Protein AF-A0A1G0E546-F1 (afdb_monomer_lite)

Foldseek 3Di:
DLLVLLVLLLVLLQLLLPLVPSLQQFDPVLSVQQVCCVPVNDDRDDTHGDDSVSSLVSLQDQVSDDDVQRGHDDADPCLNVLSVVSSVVNVVVVPPDPDPDDDPCACVLVSSLSSLVSSVCSLPVGPSHDDPDVVVSVVVVVVSVVSNVVSVVVNVVNVVVVD

Structure (mmCIF, N/CA/C/O backbone):
data_AF-A0A1G0E546-F1
#
_entry.id   AF-A0A1G0E546-F1
#
loop_
_atom_site.group_PDB
_atom_site.id
_atom_site.type_symbol
_atom_site.label_atom_id
_atom_site.label_alt_id
_atom_site.label_comp_id
_atom_site.label_asym_id
_atom_site.label_entity_id
_atom_site.label_seq_id
_atom_site.pdbx_PDB_ins_code
_atom_site.Cartn_x
_atom_site.Cartn_y
_atom_site.Cartn_z
_atom_site.occupancy
_atom_site.B_iso_or_equiv
_atom_site.auth_seq_id
_atom_site.auth_comp_id
_atom_site.auth_asym_id
_atom_site.auth_atom_id
_atom_site.pdbx_PDB_model_num
ATOM 1 N N . MET A 1 1 ? 3.246 -4.772 15.677 1.00 78.88 1 MET A N 1
ATOM 2 C CA . MET A 1 1 ? 2.036 -4.556 14.850 1.00 78.88 1 MET A CA 1
ATOM 3 C C . MET A 1 1 ? 2.239 -3.435 13.838 1.00 78.88 1 MET A C 1
ATOM 5 O O . MET A 1 1 ? 2.130 -3.725 12.659 1.00 78.88 1 MET A O 1
ATOM 9 N N . LEU A 1 2 ? 2.571 -2.206 14.259 1.00 88.06 2 LEU A N 1
ATOM 10 C CA . LEU A 1 2 ? 2.701 -1.043 13.361 1.00 88.06 2 LEU A CA 1
ATOM 11 C C . LEU A 1 2 ? 3.731 -1.244 12.241 1.00 88.06 2 LEU A C 1
ATOM 13 O O . LEU A 1 2 ? 3.392 -1.066 11.080 1.00 88.06 2 LEU A O 1
ATOM 17 N N . ILE A 1 3 ? 4.931 -1.741 12.562 1.00 90.94 3 ILE A N 1
ATOM 18 C CA . ILE A 1 3 ? 5.950 -2.079 11.549 1.00 90.94 3 ILE A CA 1
ATOM 19 C C . ILE A 1 3 ? 5.419 -3.123 10.553 1.00 90.94 3 ILE A C 1
ATOM 21 O O . ILE A 1 3 ? 5.592 -2.992 9.346 1.00 90.94 3 ILE A O 1
ATOM 25 N N . SER A 1 4 ? 4.739 -4.162 11.046 1.00 93.00 4 SER A N 1
ATOM 26 C CA . SER A 1 4 ? 4.165 -5.212 10.196 1.00 93.00 4 SER A CA 1
ATOM 27 C C . SER A 1 4 ? 3.058 -4.671 9.290 1.00 93.00 4 SER A C 1
ATOM 29 O O . SER A 1 4 ? 2.979 -5.068 8.133 1.00 93.00 4 SER A O 1
ATOM 31 N N . LEU A 1 5 ? 2.223 -3.763 9.801 1.00 94.88 5 LEU A N 1
ATOM 32 C CA . LEU A 1 5 ? 1.149 -3.124 9.046 1.00 94.88 5 LEU A CA 1
ATOM 33 C C . LEU A 1 5 ? 1.706 -2.166 7.986 1.00 94.88 5 LEU A C 1
ATOM 35 O O . LEU A 1 5 ? 1.266 -2.216 6.843 1.00 94.88 5 LEU A O 1
ATOM 39 N N . HIS A 1 6 ? 2.722 -1.378 8.340 1.00 96.31 6 HIS A N 1
ATOM 40 C CA . HIS A 1 6 ? 3.474 -0.540 7.410 1.00 96.31 6 HIS A CA 1
ATOM 41 C C . HIS A 1 6 ? 4.073 -1.375 6.275 1.00 96.31 6 HIS A C 1
ATOM 43 O O . HIS A 1 6 ? 3.842 -1.090 5.104 1.00 96.31 6 HIS A O 1
ATOM 49 N N . ASN A 1 7 ? 4.790 -2.453 6.605 1.00 96.44 7 ASN A N 1
ATOM 50 C CA . ASN A 1 7 ? 5.390 -3.334 5.603 1.00 96.44 7 ASN A CA 1
ATOM 51 C C . ASN A 1 7 ? 4.331 -4.012 4.724 1.00 96.44 7 ASN A C 1
ATOM 53 O O . ASN A 1 7 ? 4.537 -4.146 3.521 1.00 96.44 7 ASN A O 1
ATOM 57 N N . ALA A 1 8 ? 3.195 -4.416 5.302 1.00 97.25 8 ALA A N 1
ATOM 58 C CA . ALA A 1 8 ? 2.087 -4.978 4.540 1.00 97.25 8 ALA A CA 1
ATOM 59 C C . ALA A 1 8 ? 1.521 -3.951 3.550 1.00 97.25 8 ALA A C 1
ATOM 61 O O . ALA A 1 8 ? 1.427 -4.250 2.363 1.00 97.25 8 ALA A O 1
ATOM 62 N N . ALA A 1 9 ? 1.211 -2.736 4.007 1.00 98.19 9 ALA A N 1
ATOM 63 C CA . ALA A 1 9 ? 0.722 -1.662 3.147 1.00 98.19 9 ALA A CA 1
ATOM 64 C C . ALA A 1 9 ? 1.721 -1.330 2.033 1.00 98.19 9 ALA A C 1
ATOM 66 O O . ALA A 1 9 ? 1.339 -1.287 0.867 1.00 98.19 9 ALA A O 1
ATOM 67 N N . GLN A 1 10 ? 3.009 -1.198 2.368 1.00 98.19 10 GLN A N 1
ATOM 68 C CA . GLN A 1 10 ? 4.074 -0.984 1.390 1.00 98.19 10 GLN A CA 1
ATOM 69 C C . GLN A 1 10 ? 4.111 -2.100 0.345 1.00 98.19 10 GLN A C 1
ATOM 71 O O . GLN A 1 10 ? 4.158 -1.815 -0.846 1.00 98.19 10 GLN A O 1
ATOM 76 N N . GLY A 1 11 ? 4.019 -3.361 0.773 1.00 97.62 11 GLY A N 1
ATOM 77 C CA . GLY A 1 11 ? 3.960 -4.507 -0.130 1.00 97.62 11 GLY A CA 1
ATOM 78 C C . GLY A 1 11 ? 2.771 -4.446 -1.090 1.00 97.62 11 GLY A C 1
ATOM 79 O O . GLY A 1 11 ? 2.950 -4.649 -2.287 1.00 97.62 11 GLY A O 1
ATOM 80 N N . PHE A 1 12 ? 1.574 -4.106 -0.603 1.00 98.00 12 PHE A N 1
ATOM 81 C CA . PHE A 1 12 ? 0.399 -3.939 -1.465 1.00 98.00 12 PHE A CA 1
ATOM 82 C C . PHE A 1 12 ? 0.550 -2.780 -2.454 1.00 98.00 12 PHE A C 1
ATOM 84 O O . PHE A 1 12 ? 0.179 -2.940 -3.613 1.00 98.00 12 PHE A O 1
ATOM 91 N N . MET A 1 13 ? 1.144 -1.655 -2.041 1.00 98.50 13 MET A N 1
ATOM 92 C CA . MET A 1 13 ? 1.424 -0.538 -2.949 1.00 98.50 13 MET A CA 1
ATOM 93 C C . MET A 1 13 ? 2.433 -0.925 -4.035 1.00 98.50 13 MET A C 1
ATOM 95 O O . MET A 1 13 ? 2.222 -0.621 -5.205 1.00 98.50 13 MET A O 1
ATOM 99 N N . VAL A 1 14 ? 3.494 -1.653 -3.673 1.00 97.88 14 VAL A N 1
ATOM 100 C CA . VAL A 1 14 ? 4.488 -2.166 -4.629 1.00 97.88 14 VAL A CA 1
ATOM 101 C C . VAL A 1 14 ? 3.848 -3.125 -5.627 1.00 97.88 14 VAL A C 1
ATOM 103 O O . VAL A 1 14 ? 4.067 -2.990 -6.827 1.00 97.88 14 VAL A O 1
ATOM 106 N N . LEU A 1 15 ? 3.028 -4.067 -5.153 1.00 96.62 15 LEU A N 1
ATOM 107 C CA . LEU A 1 15 ? 2.331 -5.011 -6.028 1.00 96.62 15 LEU A CA 1
ATOM 108 C C . LEU A 1 15 ? 1.360 -4.295 -6.973 1.00 96.62 15 LEU A C 1
ATOM 110 O O . LEU A 1 15 ? 1.325 -4.623 -8.154 1.00 96.62 15 LEU A O 1
ATOM 114 N N . ALA A 1 16 ? 0.620 -3.302 -6.476 1.00 96.94 16 ALA A N 1
ATOM 115 C CA . ALA A 1 16 ? -0.315 -2.524 -7.283 1.00 96.94 16 ALA A CA 1
ATOM 116 C C . ALA A 1 16 ? 0.388 -1.696 -8.372 1.00 96.94 16 ALA A C 1
ATOM 118 O O . ALA A 1 16 ? -0.132 -1.559 -9.476 1.00 96.94 16 ALA A O 1
ATOM 119 N N . LEU A 1 17 ? 1.581 -1.172 -8.074 1.00 97.12 17 LEU A N 1
ATOM 120 C CA . LEU A 1 17 ? 2.396 -0.374 -8.994 1.00 97.12 17 LEU A CA 1
ATOM 121 C C . LEU A 1 17 ? 3.326 -1.218 -9.875 1.00 97.12 17 LEU A C 1
ATOM 123 O O . LEU A 1 17 ? 4.045 -0.661 -10.700 1.00 97.12 17 LEU A O 1
ATOM 127 N N . TRP A 1 18 ? 3.345 -2.546 -9.728 1.00 92.44 18 TRP A N 1
ATOM 128 C CA . TRP A 1 18 ? 4.280 -3.392 -10.470 1.00 92.44 18 TRP A CA 1
ATOM 129 C C . TRP A 1 18 ? 4.124 -3.230 -11.987 1.00 92.44 18 TRP A C 1
ATOM 131 O O . TRP A 1 18 ? 5.119 -3.188 -12.701 1.00 92.44 18 TRP A O 1
ATOM 141 N N . ASN A 1 19 ? 2.887 -3.133 -12.487 1.00 83.25 19 ASN A N 1
ATOM 142 C CA . ASN A 1 19 ? 2.544 -2.869 -13.894 1.00 83.25 19 ASN A CA 1
ATOM 143 C C . ASN A 1 19 ? 3.385 -3.650 -14.939 1.00 83.25 19 ASN A C 1
ATOM 145 O O . ASN A 1 19 ? 3.674 -3.167 -16.030 1.00 83.25 19 ASN A O 1
ATOM 149 N N . GLY A 1 20 ? 3.832 -4.857 -14.577 1.00 84.81 20 GLY A N 1
ATOM 150 C CA . GLY A 1 20 ? 4.653 -5.743 -15.406 1.00 84.81 20 GLY A CA 1
ATOM 151 C C . GLY A 1 20 ? 6.165 -5.476 -15.404 1.00 84.81 20 GLY A C 1
ATOM 152 O O . GLY A 1 20 ? 6.908 -6.408 -15.698 1.00 84.81 20 GLY A O 1
ATOM 153 N N . ASN A 1 21 ? 6.633 -4.273 -15.054 1.00 88.25 21 ASN A N 1
ATOM 154 C CA . ASN A 1 21 ? 8.054 -3.892 -15.148 1.00 88.25 21 ASN A CA 1
ATOM 155 C C . ASN A 1 21 ? 8.680 -3.356 -13.847 1.00 88.25 21 ASN A C 1
ATOM 157 O O . ASN A 1 21 ? 9.891 -3.185 -13.783 1.00 88.25 21 ASN A O 1
ATOM 161 N N . GLY A 1 22 ? 7.880 -3.068 -12.823 1.00 91.38 22 GLY A N 1
ATOM 162 C CA . GLY A 1 22 ? 8.336 -2.582 -11.524 1.00 91.38 22 GLY A CA 1
ATOM 163 C C . GLY A 1 22 ? 8.827 -1.131 -11.489 1.00 91.38 22 GLY A C 1
ATOM 164 O O . GLY A 1 22 ? 9.093 -0.628 -10.399 1.00 91.38 22 GLY A O 1
ATOM 165 N N . LEU A 1 23 ? 8.904 -0.410 -12.612 1.00 94.56 23 LEU A N 1
ATOM 166 C CA . LEU A 1 23 ? 9.530 0.920 -12.670 1.00 94.56 23 LEU A CA 1
ATOM 167 C C . LEU A 1 23 ? 8.819 1.964 -11.807 1.00 94.56 23 LEU A C 1
ATOM 169 O O . LEU A 1 23 ? 9.476 2.795 -11.183 1.00 94.56 23 LEU A O 1
ATOM 173 N N . LEU A 1 24 ? 7.490 1.893 -11.710 1.00 95.62 24 LEU A N 1
ATOM 174 C CA . LEU A 1 24 ? 6.710 2.798 -10.858 1.00 95.62 24 LEU A CA 1
ATOM 175 C C . LEU A 1 24 ? 7.030 2.618 -9.366 1.00 95.62 24 LEU A C 1
ATOM 177 O O . LEU A 1 24 ? 6.854 3.553 -8.586 1.00 95.62 24 LEU A O 1
ATOM 181 N N . THR A 1 25 ? 7.532 1.447 -8.967 1.00 96.81 25 THR A N 1
ATOM 182 C CA . THR A 1 25 ? 7.899 1.145 -7.574 1.00 96.81 25 THR A CA 1
ATOM 183 C C . THR A 1 25 ? 9.240 1.755 -7.173 1.00 96.81 25 THR A C 1
ATOM 185 O O . THR A 1 25 ? 9.544 1.847 -5.984 1.00 96.81 25 THR A O 1
ATOM 188 N N . LEU A 1 26 ? 10.046 2.185 -8.145 1.00 96.56 26 LEU A N 1
ATOM 189 C CA . LEU A 1 26 ? 11.363 2.757 -7.908 1.00 96.56 26 LEU A CA 1
ATOM 190 C C . LEU A 1 26 ? 11.271 4.256 -7.635 1.00 96.56 26 LEU A C 1
ATOM 192 O O . LEU A 1 26 ? 10.340 4.939 -8.067 1.00 96.56 26 LEU A O 1
ATOM 196 N N . ARG A 1 27 ? 12.301 4.793 -6.979 1.00 95.31 27 ARG A N 1
ATOM 197 C CA . ARG A 1 27 ? 12.524 6.244 -6.930 1.00 95.31 27 ARG A CA 1
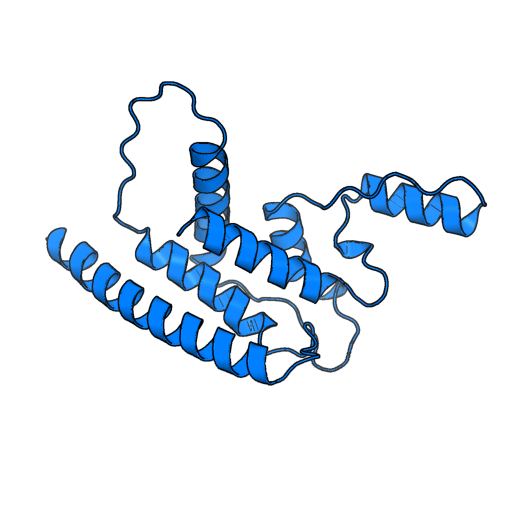ATOM 198 C C . ARG A 1 27 ? 12.622 6.794 -8.348 1.00 95.31 27 ARG A C 1
ATOM 200 O O . ARG A 1 27 ? 13.330 6.216 -9.173 1.00 95.31 27 ARG A O 1
ATOM 207 N N . ASP A 1 28 ? 12.042 7.963 -8.597 1.00 92.12 28 ASP A N 1
ATOM 208 C CA . ASP A 1 28 ? 11.964 8.546 -9.946 1.00 92.12 28 ASP A CA 1
ATOM 209 C C . ASP A 1 28 ? 13.345 8.684 -10.617 1.00 92.12 28 ASP A C 1
ATOM 211 O O . ASP A 1 28 ? 13.515 8.374 -11.794 1.00 92.12 28 ASP A O 1
ATOM 215 N N . ARG A 1 29 ? 14.387 9.035 -9.848 1.00 91.94 29 ARG A N 1
ATOM 216 C CA . ARG A 1 29 ? 15.775 9.087 -10.344 1.00 91.94 29 ARG A CA 1
ATOM 217 C C . ARG A 1 29 ? 16.330 7.713 -10.742 1.00 91.94 29 ARG A C 1
ATOM 219 O O . ARG A 1 29 ? 17.151 7.634 -11.652 1.00 91.94 29 ARG A O 1
ATOM 226 N N . SER A 1 30 ? 15.953 6.654 -10.027 1.00 93.19 30 SER A N 1
ATOM 227 C CA . SER A 1 30 ? 16.364 5.277 -10.332 1.00 93.19 30 SER A CA 1
ATOM 228 C C . SER A 1 30 ? 15.633 4.779 -11.582 1.00 93.19 30 SER A C 1
ATOM 230 O O . SER A 1 30 ? 16.295 4.323 -12.512 1.00 93.19 30 SER A O 1
ATOM 232 N N . ALA A 1 31 ? 14.316 5.003 -11.670 1.00 93.69 31 ALA A N 1
ATOM 233 C CA . ALA A 1 31 ? 13.514 4.689 -12.854 1.00 93.69 31 ALA A CA 1
ATOM 234 C C . ALA A 1 31 ? 14.018 5.418 -14.114 1.00 93.69 31 ALA A C 1
ATOM 236 O O . ALA A 1 31 ? 14.203 4.792 -15.153 1.00 93.69 31 ALA A O 1
ATOM 237 N N . ALA A 1 32 ? 14.327 6.716 -14.019 1.00 93.69 32 ALA A N 1
ATOM 238 C CA . ALA A 1 32 ? 14.851 7.493 -15.145 1.00 93.69 32 ALA A CA 1
ATOM 239 C C . ALA A 1 32 ? 16.195 6.952 -15.660 1.00 93.69 32 ALA A C 1
ATOM 241 O O . ALA A 1 32 ? 16.384 6.814 -16.865 1.00 93.69 32 ALA A O 1
ATOM 242 N N . LYS A 1 33 ? 17.114 6.589 -14.753 1.00 94.81 33 LYS A N 1
ATOM 243 C CA . LYS A 1 33 ? 18.390 5.952 -15.123 1.00 94.81 33 LYS A CA 1
ATOM 244 C C . LYS A 1 33 ? 18.193 4.580 -15.757 1.00 94.81 33 LYS A C 1
ATOM 246 O O . LYS A 1 33 ? 18.947 4.210 -16.648 1.00 94.81 33 LYS A O 1
ATOM 251 N N . TRP A 1 34 ? 17.209 3.823 -15.279 1.00 95.62 34 TRP A N 1
ATOM 252 C CA . TRP A 1 34 ? 16.879 2.523 -15.846 1.00 95.62 34 TRP A CA 1
ATOM 253 C C . TRP A 1 34 ? 16.384 2.676 -17.289 1.00 95.62 34 TRP A C 1
ATOM 255 O O . TRP A 1 34 ? 16.880 1.991 -18.178 1.00 95.62 34 TRP A O 1
ATOM 265 N N . ILE A 1 35 ? 15.472 3.625 -17.534 1.00 94.69 35 ILE A N 1
ATOM 266 C CA . ILE A 1 35 ? 14.939 3.928 -18.873 1.00 94.69 35 ILE A CA 1
ATOM 267 C C . ILE A 1 35 ? 16.049 4.410 -19.816 1.00 94.69 35 ILE A C 1
ATOM 269 O O . ILE A 1 35 ? 16.103 3.984 -20.966 1.00 94.69 35 ILE A O 1
ATOM 273 N N . ASP A 1 36 ? 16.950 5.267 -19.336 1.00 96.12 36 ASP A N 1
ATOM 274 C CA . ASP A 1 36 ? 18.106 5.733 -20.108 1.00 96.12 36 ASP A CA 1
ATOM 275 C C . ASP A 1 36 ? 19.023 4.571 -20.525 1.00 96.12 36 ASP A C 1
ATOM 277 O O . ASP A 1 36 ? 19.317 4.414 -21.709 1.00 96.12 36 ASP A O 1
ATOM 281 N N . ALA A 1 37 ? 19.386 3.692 -19.582 1.00 95.62 37 ALA A N 1
ATOM 282 C CA . ALA A 1 37 ? 20.191 2.503 -19.867 1.00 95.62 37 ALA A CA 1
ATOM 283 C C . ALA A 1 37 ? 19.495 1.535 -20.843 1.00 95.62 37 ALA A C 1
ATOM 285 O O . ALA A 1 37 ? 20.160 0.941 -21.692 1.00 95.62 37 ALA A O 1
ATOM 286 N N . TYR A 1 38 ? 18.168 1.399 -20.751 1.00 94.81 38 TYR A N 1
ATOM 287 C CA . TYR A 1 38 ? 17.371 0.588 -21.672 1.00 94.81 38 TYR A CA 1
ATOM 288 C C . TYR A 1 38 ? 17.380 1.152 -23.103 1.00 94.81 38 TYR A C 1
ATOM 290 O O . TYR A 1 38 ? 17.576 0.402 -24.057 1.00 94.81 38 TYR A O 1
ATOM 298 N N . ASN A 1 39 ? 17.201 2.467 -23.257 1.00 96.38 39 ASN A N 1
ATOM 299 C CA . ASN A 1 39 ? 17.090 3.118 -24.566 1.00 96.38 39 ASN A CA 1
ATOM 300 C C . ASN A 1 39 ? 18.440 3.313 -25.264 1.00 96.38 39 ASN A C 1
ATOM 302 O O . ASN A 1 39 ? 18.540 3.142 -26.477 1.00 96.38 39 ASN A O 1
ATOM 306 N N . ASN A 1 40 ? 19.466 3.701 -24.507 1.00 96.31 40 ASN A N 1
ATOM 307 C CA . ASN A 1 40 ? 20.756 4.125 -25.053 1.00 96.31 40 ASN A CA 1
ATOM 308 C C . ASN A 1 40 ? 21.848 3.052 -24.922 1.00 96.31 40 ASN A C 1
ATOM 310 O O . ASN A 1 40 ? 22.956 3.230 -25.428 1.00 96.31 40 ASN A O 1
ATOM 314 N N . GLY A 1 41 ? 21.533 1.927 -24.272 1.00 91.25 41 GLY A N 1
ATOM 315 C CA . GLY A 1 41 ? 22.504 0.913 -23.886 1.00 91.25 41 GLY A CA 1
ATOM 316 C C . GLY A 1 41 ? 23.347 1.367 -22.691 1.00 91.25 41 GLY A C 1
ATOM 317 O O . GLY A 1 41 ? 23.708 2.532 -22.547 1.00 91.25 41 GLY A O 1
ATOM 318 N N . GLY A 1 42 ? 23.673 0.439 -21.794 1.00 92.50 42 GLY A N 1
ATOM 319 C CA . GLY A 1 42 ? 24.472 0.746 -20.612 1.00 92.50 42 GLY A CA 1
ATOM 320 C C . GLY A 1 42 ? 24.271 -0.256 -19.485 1.00 92.50 42 GLY A C 1
ATOM 321 O O . GLY A 1 42 ? 23.550 -1.243 -19.621 1.00 92.50 42 GLY A O 1
ATOM 322 N N . ALA A 1 43 ? 24.928 0.002 -18.355 1.00 92.56 43 ALA A N 1
ATOM 323 C CA . ALA A 1 43 ? 24.712 -0.773 -17.142 1.00 92.56 43 ALA A CA 1
ATOM 324 C C . ALA A 1 43 ? 23.435 -0.298 -16.439 1.00 92.56 43 ALA A C 1
ATOM 326 O O . ALA A 1 43 ? 23.281 0.894 -16.160 1.00 92.56 43 ALA A O 1
ATOM 327 N N . TYR A 1 44 ? 22.543 -1.234 -16.113 1.00 92.25 44 TYR A N 1
ATOM 328 C CA . TYR A 1 44 ? 21.359 -0.926 -15.319 1.00 92.25 44 TYR A CA 1
ATOM 329 C C . TYR A 1 44 ? 21.752 -0.417 -13.924 1.00 92.25 44 TYR A C 1
ATOM 331 O O . TYR A 1 44 ? 22.714 -0.916 -13.327 1.00 92.25 44 TYR A O 1
ATOM 339 N N . PRO A 1 45 ? 21.034 0.587 -13.387 1.00 91.69 45 PRO A N 1
ATOM 340 C CA . PRO A 1 45 ? 21.308 1.093 -12.053 1.00 91.69 45 PRO A CA 1
ATOM 341 C C . PRO A 1 45 ? 20.947 0.047 -10.994 1.00 91.69 45 PRO A C 1
ATOM 343 O O . PRO A 1 45 ? 20.107 -0.822 -11.214 1.00 91.69 45 PRO A O 1
ATOM 346 N N . VAL A 1 46 ? 21.515 0.193 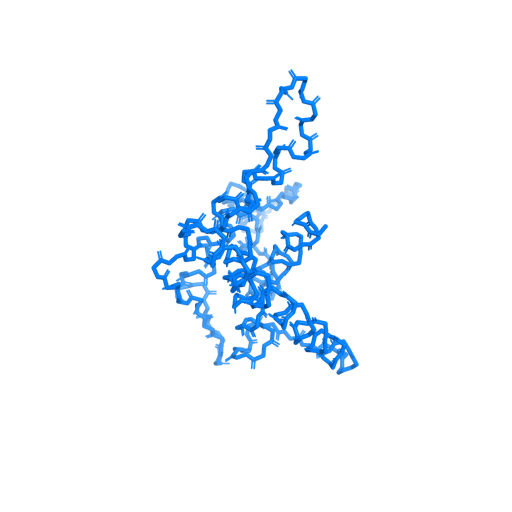-9.796 1.00 90.94 46 VAL A N 1
ATOM 347 C CA . VAL A 1 46 ? 20.968 -0.485 -8.618 1.00 90.94 46 VAL A CA 1
ATOM 348 C C . VAL A 1 46 ? 19.566 0.069 -8.365 1.00 90.94 46 VAL A C 1
ATOM 350 O O . VAL A 1 46 ? 19.385 1.277 -8.166 1.00 90.94 46 VAL A O 1
ATOM 353 N N . GLU A 1 47 ? 18.580 -0.817 -8.414 1.00 89.88 47 GLU A N 1
ATOM 354 C CA . GLU A 1 47 ? 17.179 -0.489 -8.184 1.00 89.88 47 GLU A CA 1
ATOM 355 C C . GLU A 1 47 ? 16.963 -0.107 -6.720 1.00 89.88 47 GLU A C 1
ATOM 357 O O . GLU A 1 47 ? 17.332 -0.835 -5.798 1.00 89.88 47 GLU A O 1
ATOM 362 N N . MET A 1 48 ? 16.374 1.069 -6.508 1.00 90.75 48 MET A N 1
ATOM 363 C CA . MET A 1 48 ? 16.059 1.583 -5.180 1.00 90.75 48 MET A CA 1
ATOM 364 C C . MET A 1 48 ? 14.559 1.800 -5.092 1.00 90.75 48 MET A C 1
ATOM 366 O O . MET A 1 48 ? 14.019 2.663 -5.793 1.00 90.75 48 MET A O 1
ATOM 370 N N . LEU A 1 49 ? 13.914 1.028 -4.216 1.00 95.38 49 LEU A N 1
ATOM 371 C CA . LEU A 1 49 ? 12.495 1.174 -3.932 1.00 95.38 49 LEU A CA 1
ATOM 372 C C . LEU A 1 49 ? 12.194 2.606 -3.477 1.00 95.38 49 LEU A C 1
ATOM 374 O O . LEU A 1 49 ? 12.982 3.225 -2.751 1.00 95.38 49 LEU A O 1
ATOM 378 N N . ASP A 1 50 ? 11.064 3.127 -3.936 1.00 97.06 50 ASP A N 1
ATOM 379 C CA . ASP A 1 50 ? 10.595 4.437 -3.524 1.00 97.06 50 ASP A CA 1
ATOM 380 C C . ASP A 1 50 ? 10.191 4.461 -2.046 1.00 97.06 50 ASP A C 1
ATOM 382 O O . ASP A 1 50 ? 9.917 3.436 -1.413 1.00 97.06 50 ASP A O 1
ATOM 386 N N . ASP A 1 51 ? 10.176 5.663 -1.490 1.00 96.00 51 ASP A N 1
ATOM 387 C CA . ASP A 1 51 ? 9.844 5.871 -0.092 1.00 96.00 51 ASP A CA 1
ATOM 388 C C . ASP A 1 51 ? 8.343 5.634 0.137 1.00 96.00 51 ASP A C 1
ATOM 390 O O . ASP A 1 51 ? 7.513 5.843 -0.751 1.00 96.00 51 ASP A O 1
ATOM 394 N N . PHE A 1 52 ? 7.975 5.202 1.345 1.00 97.44 52 PHE A N 1
ATOM 395 C CA . PHE A 1 52 ? 6.614 4.761 1.670 1.00 97.44 52 PHE A CA 1
ATOM 396 C C . PHE A 1 52 ? 5.528 5.772 1.263 1.00 97.44 52 PHE A C 1
ATOM 398 O O . PHE A 1 52 ? 4.541 5.403 0.627 1.00 97.44 52 PHE A O 1
ATOM 405 N N . LEU A 1 53 ? 5.734 7.057 1.568 1.00 98.00 53 LEU A N 1
ATOM 406 C CA . LEU A 1 53 ? 4.779 8.116 1.229 1.00 98.00 53 LEU A CA 1
ATOM 407 C C . LEU A 1 53 ? 4.757 8.453 -0.270 1.00 98.00 53 LEU A C 1
ATOM 409 O O . LEU A 1 53 ? 3.711 8.839 -0.791 1.00 98.00 53 LEU A O 1
ATOM 413 N N . ASN A 1 54 ? 5.860 8.248 -0.994 1.00 98.12 54 ASN A N 1
ATOM 414 C CA . ASN A 1 54 ? 5.865 8.390 -2.451 1.00 98.12 54 ASN A CA 1
ATOM 415 C C . ASN A 1 54 ? 5.116 7.243 -3.128 1.00 98.12 54 ASN A C 1
ATOM 417 O O . ASN A 1 54 ? 4.349 7.490 -4.057 1.00 98.12 54 ASN A O 1
ATOM 421 N N . LEU A 1 55 ? 5.273 6.009 -2.640 1.00 98.56 55 LEU A N 1
ATOM 422 C CA . LEU A 1 55 ? 4.455 4.880 -3.088 1.00 98.56 55 LEU A CA 1
ATOM 423 C C . LEU A 1 55 ? 2.972 5.163 -2.834 1.00 98.56 55 LEU A C 1
ATOM 425 O O . LEU A 1 55 ? 2.160 4.985 -3.739 1.00 98.56 55 LEU A O 1
ATOM 429 N N . TYR A 1 56 ? 2.635 5.689 -1.651 1.00 98.62 56 TYR A N 1
ATOM 430 C CA . TYR A 1 56 ? 1.271 6.101 -1.318 1.00 98.62 56 TYR A CA 1
ATOM 431 C C . TYR A 1 56 ? 0.740 7.197 -2.254 1.00 98.62 56 TYR A C 1
ATOM 433 O O . TYR A 1 56 ? -0.390 7.119 -2.729 1.00 98.62 56 TYR A O 1
ATOM 441 N N . ARG A 1 57 ? 1.561 8.191 -2.607 1.00 98.38 57 ARG A N 1
ATOM 442 C CA . ARG A 1 57 ? 1.209 9.192 -3.625 1.00 98.38 57 ARG A CA 1
ATOM 443 C C . ARG A 1 57 ? 0.939 8.543 -4.986 1.00 98.38 57 ARG A C 1
ATOM 445 O O . ARG A 1 57 ? -0.062 8.863 -5.618 1.00 98.38 57 ARG A O 1
ATOM 452 N N . LYS A 1 58 ? 1.807 7.632 -5.430 1.00 98.19 58 LYS A N 1
ATOM 453 C CA . LYS A 1 58 ? 1.714 6.971 -6.741 1.00 98.19 58 LYS A CA 1
ATOM 454 C C . LYS A 1 58 ? 0.472 6.091 -6.871 1.00 98.19 58 LYS A C 1
ATOM 456 O O . LYS A 1 58 ? -0.168 6.118 -7.915 1.00 98.19 58 LYS A O 1
ATOM 461 N N . VAL A 1 59 ? 0.080 5.366 -5.822 1.00 98.25 59 VAL A N 1
ATOM 462 C CA . VAL A 1 59 ? -1.135 4.528 -5.863 1.00 98.25 59 VAL A CA 1
ATOM 463 C C . VAL A 1 59 ? -2.444 5.321 -5.880 1.00 98.25 59 VAL A C 1
ATOM 465 O O . VAL A 1 59 ? -3.488 4.748 -6.180 1.00 98.25 59 VAL A O 1
ATOM 468 N N . LYS A 1 60 ? -2.409 6.621 -5.567 1.00 98.25 60 LYS A N 1
ATOM 469 C CA . LYS A 1 60 ? -3.558 7.533 -5.695 1.00 98.25 60 LYS A CA 1
ATOM 470 C C . LYS A 1 60 ? -3.686 8.143 -7.092 1.00 98.25 60 LYS A C 1
ATOM 472 O O . LYS A 1 60 ? -4.725 8.707 -7.423 1.00 98.25 60 LYS A O 1
ATOM 477 N N . ASP A 1 61 ? -2.641 8.051 -7.907 1.00 97.62 61 ASP A N 1
ATOM 478 C CA . ASP A 1 61 ? -2.609 8.644 -9.236 1.00 97.62 61 ASP A CA 1
ATOM 479 C C . ASP A 1 61 ? -3.205 7.678 -10.267 1.00 97.62 61 ASP A C 1
ATOM 481 O O . ASP A 1 61 ? -2.692 6.580 -10.491 1.00 97.62 61 ASP A O 1
ATOM 485 N N . LYS A 1 62 ? -4.310 8.092 -10.894 1.00 96.12 62 LYS A N 1
ATOM 486 C CA . LYS A 1 62 ? -5.026 7.297 -11.899 1.00 96.12 62 LYS A CA 1
ATOM 487 C C . LYS A 1 62 ? -4.165 6.997 -13.125 1.00 96.12 62 LYS A C 1
ATOM 489 O O . LYS A 1 62 ? -4.359 5.955 -13.745 1.00 96.12 62 LYS A O 1
ATOM 494 N N . ASP A 1 63 ? -3.222 7.880 -13.454 1.00 95.50 63 ASP A N 1
ATOM 495 C CA . ASP A 1 63 ? -2.404 7.761 -14.657 1.00 95.50 63 ASP A CA 1
ATOM 496 C C . ASP A 1 63 ? -1.346 6.658 -14.503 1.00 95.50 63 ASP A C 1
ATOM 498 O O . ASP A 1 63 ? -0.733 6.261 -15.483 1.00 95.50 63 ASP A O 1
ATOM 502 N N . ASN A 1 64 ? -1.182 6.087 -13.305 1.00 95.81 64 ASN A N 1
ATOM 503 C CA . ASN A 1 64 ? -0.338 4.914 -13.073 1.00 95.81 64 ASN A CA 1
ATOM 504 C C . ASN A 1 64 ? -1.048 3.575 -13.352 1.00 95.81 64 ASN A C 1
ATOM 506 O O . ASN A 1 64 ? -0.413 2.521 -13.274 1.00 95.81 64 ASN A O 1
ATOM 510 N N . PHE A 1 65 ? -2.349 3.583 -13.669 1.00 94.50 65 PHE A N 1
ATOM 511 C CA . PHE A 1 65 ? -3.148 2.372 -13.865 1.00 94.50 65 PHE A CA 1
ATOM 512 C C . PHE A 1 65 ? -3.714 2.310 -15.289 1.00 94.50 65 PHE A C 1
ATOM 514 O O . PHE A 1 65 ? -4.597 3.077 -15.664 1.00 94.50 65 PHE A O 1
ATOM 521 N N . HIS A 1 66 ? -3.227 1.351 -16.083 1.00 89.25 66 HIS A N 1
ATOM 522 C CA . HIS A 1 66 ? -3.614 1.190 -17.497 1.00 89.25 66 HIS A CA 1
ATOM 523 C C . HIS A 1 66 ? -4.301 -0.147 -17.811 1.00 89.25 66 HIS A C 1
ATOM 525 O O . HIS A 1 66 ? -4.671 -0.410 -18.954 1.00 89.25 66 HIS A O 1
ATOM 531 N N . THR A 1 67 ? -4.481 -1.000 -16.803 1.00 86.94 67 THR A N 1
ATOM 532 C CA . THR A 1 67 ? -5.082 -2.329 -16.954 1.00 86.94 67 THR A CA 1
ATOM 533 C C . THR A 1 67 ? -6.572 -2.286 -16.626 1.00 86.94 67 THR A C 1
ATOM 535 O O . THR A 1 67 ? -6.991 -1.631 -15.675 1.00 86.94 67 THR A O 1
ATOM 538 N N . ILE A 1 68 ? -7.393 -3.026 -17.377 1.00 88.56 68 ILE A N 1
ATOM 539 C CA . ILE A 1 68 ? -8.840 -3.113 -17.132 1.00 88.56 68 ILE A CA 1
ATOM 540 C C . ILE A 1 68 ? -9.109 -3.613 -15.701 1.00 88.56 68 ILE A C 1
ATOM 542 O O . ILE A 1 68 ? -8.630 -4.674 -15.292 1.00 88.56 68 ILE A O 1
ATOM 546 N N . GLY A 1 69 ? -9.895 -2.841 -14.945 1.00 90.56 69 GLY A N 1
ATOM 547 C CA . GLY A 1 69 ? -10.242 -3.123 -13.546 1.00 90.56 69 GLY A CA 1
ATOM 548 C C . GLY A 1 69 ? -9.169 -2.726 -12.521 1.00 90.56 69 GLY A C 1
ATOM 549 O O . GLY A 1 69 ? -9.436 -2.783 -11.315 1.00 90.56 69 GLY A O 1
ATOM 550 N N . ALA A 1 70 ? -7.978 -2.318 -12.970 1.00 94.31 70 ALA A N 1
ATOM 551 C CA . ALA A 1 70 ? -6.963 -1.720 -12.116 1.00 94.31 70 ALA A CA 1
ATOM 552 C C . ALA A 1 70 ? -7.304 -0.237 -11.930 1.00 94.31 70 ALA A C 1
ATOM 554 O O . ALA A 1 70 ? -7.739 0.418 -12.877 1.00 94.31 70 ALA A O 1
ATOM 555 N N . GLY A 1 71 ? -7.142 0.297 -10.723 1.00 95.06 71 GLY A N 1
ATOM 556 C CA . GLY A 1 71 ? -7.487 1.689 -10.466 1.00 95.06 71 GLY A CA 1
ATOM 557 C C . GLY A 1 71 ? -6.819 2.267 -9.225 1.00 95.06 71 GLY A C 1
ATOM 558 O O . GLY A 1 71 ? -6.317 1.514 -8.385 1.00 95.06 71 GLY A O 1
ATOM 559 N N . PRO A 1 72 ? -6.823 3.605 -9.114 1.00 97.62 72 PRO A N 1
ATOM 560 C CA . PRO A 1 72 ? -6.189 4.305 -8.013 1.00 97.62 72 PRO A CA 1
ATOM 561 C C . PRO A 1 72 ? -6.963 4.127 -6.710 1.00 97.62 72 PRO A C 1
ATOM 563 O O . PRO A 1 72 ? -8.196 4.068 -6.691 1.00 97.62 72 PRO A O 1
ATOM 566 N N . PHE A 1 73 ? -6.232 4.126 -5.601 1.00 98.12 73 PHE A N 1
ATOM 567 C CA . PHE A 1 73 ? -6.834 4.245 -4.283 1.00 98.12 73 PHE A CA 1
ATOM 568 C C . PHE A 1 73 ? -7.375 5.664 -4.094 1.00 98.12 73 PHE A C 1
ATOM 570 O O . PHE A 1 73 ? -6.642 6.639 -4.245 1.00 98.12 73 PHE A O 1
ATOM 577 N N . SER A 1 74 ? -8.656 5.787 -3.749 1.00 97.31 74 SER A N 1
ATOM 578 C CA . SER A 1 74 ? -9.287 7.078 -3.461 1.00 97.31 74 SER A CA 1
ATOM 579 C C . SER A 1 74 ? -9.333 7.296 -1.946 1.00 97.31 74 SER A C 1
ATOM 581 O O . SER A 1 74 ? -10.117 6.625 -1.270 1.00 97.31 74 SER A O 1
ATOM 583 N N . PRO A 1 75 ? -8.490 8.177 -1.378 1.00 95.19 75 PRO A N 1
ATOM 584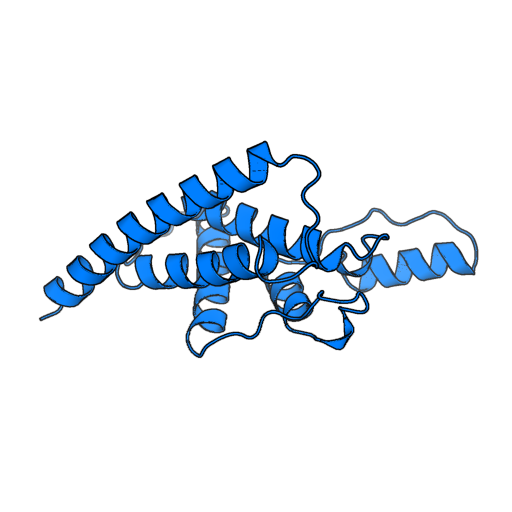 C CA . PRO A 1 75 ? -8.439 8.367 0.063 1.00 95.19 75 PRO A CA 1
ATOM 585 C C . PRO A 1 75 ? -9.693 9.068 0.599 1.00 95.19 75 PRO A C 1
ATOM 587 O O . PRO A 1 75 ? -10.267 9.932 -0.064 1.00 95.19 75 PRO A O 1
ATOM 590 N N . CYS A 1 76 ? -10.093 8.733 1.828 1.00 93.62 76 CYS A N 1
ATOM 591 C CA . CYS A 1 76 ? -11.037 9.544 2.591 1.00 93.62 76 CYS A CA 1
ATOM 592 C C . CYS A 1 76 ? -10.283 10.595 3.429 1.00 93.62 76 CYS A C 1
ATOM 594 O O . CYS A 1 76 ? -9.052 10.610 3.457 1.00 93.62 76 CYS A O 1
ATOM 596 N N . ALA A 1 77 ? -11.021 11.460 4.131 1.00 92.31 77 ALA A N 1
ATOM 597 C CA . ALA A 1 77 ? -10.460 12.607 4.846 1.00 92.31 77 ALA A CA 1
ATOM 598 C C . ALA A 1 77 ? -9.367 12.258 5.878 1.00 92.31 77 ALA A C 1
ATOM 600 O O . ALA A 1 77 ? -8.503 13.091 6.132 1.00 92.31 77 ALA A O 1
ATOM 601 N N . SER A 1 78 ? -9.384 11.056 6.469 1.00 95.25 78 SER A N 1
ATOM 602 C CA . SER A 1 78 ? -8.398 10.646 7.479 1.00 95.25 78 SER A CA 1
ATOM 603 C C . SER A 1 78 ? -7.200 9.877 6.918 1.00 95.25 78 SER A C 1
ATOM 605 O O . SER A 1 78 ? -6.168 9.818 7.580 1.00 95.25 78 SER A O 1
ATOM 607 N N . HIS A 1 79 ? -7.290 9.321 5.702 1.00 98.00 79 HIS A N 1
ATOM 608 C CA . HIS A 1 79 ? -6.260 8.415 5.184 1.00 98.00 79 HIS A CA 1
ATOM 609 C C . HIS A 1 79 ? -4.893 9.088 5.064 1.00 98.00 79 HIS A C 1
ATOM 611 O O . HIS A 1 79 ? -3.903 8.510 5.496 1.00 98.00 79 HIS A O 1
ATOM 617 N N . ASP A 1 80 ? -4.822 10.299 4.511 1.00 97.56 80 ASP A N 1
ATOM 618 C CA . ASP A 1 80 ? -3.536 10.968 4.289 1.00 97.56 80 ASP A CA 1
ATOM 619 C C . ASP A 1 80 ? -2.779 11.188 5.610 1.00 97.56 80 ASP A C 1
ATOM 621 O O . ASP A 1 80 ? -1.627 10.771 5.727 1.00 97.56 80 ASP A O 1
ATOM 625 N N . VAL A 1 81 ? -3.472 11.687 6.639 1.00 96.38 81 VAL A N 1
ATOM 626 C CA . VAL A 1 81 ? -2.914 11.853 7.991 1.00 96.38 81 VAL A CA 1
ATOM 627 C C . VAL A 1 81 ? -2.509 10.502 8.591 1.00 96.38 81 VAL A C 1
ATOM 629 O O . VAL A 1 81 ? -1.414 10.363 9.130 1.00 96.38 81 VAL A O 1
ATOM 632 N N . SER A 1 82 ? -3.349 9.473 8.455 1.00 96.75 82 SER A N 1
ATOM 633 C CA . SER A 1 82 ? -3.058 8.128 8.966 1.00 96.75 82 SER A CA 1
ATOM 634 C C . SER A 1 82 ? -1.805 7.507 8.329 1.00 96.75 82 SER A C 1
ATOM 636 O O . SER A 1 82 ? -1.018 6.853 9.017 1.00 96.75 82 SER A O 1
ATOM 638 N N . PHE A 1 83 ? -1.583 7.708 7.026 1.00 97.50 83 PHE A N 1
ATOM 639 C CA . PHE A 1 83 ? -0.392 7.211 6.327 1.00 97.50 83 PHE A CA 1
ATOM 640 C C . PHE A 1 83 ? 0.877 7.976 6.723 1.00 97.50 83 PHE A C 1
ATOM 642 O O . PHE A 1 83 ? 1.925 7.347 6.903 1.00 97.50 83 PHE A O 1
ATOM 649 N N . GLU A 1 84 ? 0.787 9.295 6.906 1.00 96.19 84 GLU A N 1
ATOM 650 C CA . GLU A 1 84 ? 1.878 10.120 7.439 1.00 96.19 84 GLU A CA 1
ATOM 651 C C . GLU A 1 84 ? 2.277 9.656 8.845 1.00 96.19 84 GLU A C 1
ATOM 653 O O . GLU A 1 84 ? 3.436 9.298 9.069 1.00 96.19 84 GLU A O 1
ATOM 658 N N . GLN A 1 85 ? 1.305 9.521 9.751 1.00 94.06 85 GLN A N 1
ATOM 659 C CA . GLN A 1 85 ? 1.534 9.066 11.124 1.00 94.06 85 GLN A CA 1
ATOM 660 C C . GLN A 1 85 ? 2.096 7.641 11.187 1.00 94.06 85 GLN A C 1
ATOM 662 O O . GLN A 1 85 ? 2.998 7.362 11.975 1.00 94.06 85 GLN A O 1
ATOM 667 N N . LEU A 1 86 ? 1.623 6.714 10.343 1.00 94.75 86 LEU A N 1
ATOM 668 C CA . LEU A 1 86 ? 2.191 5.362 10.290 1.00 94.75 86 LEU A CA 1
ATOM 669 C C . LEU A 1 86 ? 3.674 5.383 9.887 1.00 94.75 86 LEU A C 1
ATOM 671 O O . LEU A 1 86 ? 4.474 4.630 10.452 1.00 94.75 86 LEU A O 1
ATOM 675 N N . ASN A 1 87 ? 4.033 6.209 8.902 1.00 95.00 87 ASN A N 1
ATOM 676 C CA . ASN A 1 87 ? 5.412 6.358 8.446 1.00 95.00 87 ASN A CA 1
ATOM 677 C C . ASN A 1 87 ? 6.296 6.974 9.537 1.00 95.00 87 ASN A C 1
ATOM 679 O O . ASN A 1 87 ? 7.400 6.481 9.781 1.00 95.00 87 ASN A O 1
ATOM 683 N N . GLU A 1 88 ? 5.794 7.995 10.233 1.00 90.88 88 GLU A N 1
ATOM 684 C CA . GLU A 1 88 ? 6.450 8.572 11.407 1.00 90.88 88 GLU A CA 1
ATOM 685 C C . GLU A 1 88 ? 6.686 7.498 12.463 1.00 90.88 88 GLU A C 1
ATOM 687 O O . GLU A 1 88 ? 7.844 7.199 12.745 1.00 90.88 88 GLU A O 1
ATOM 692 N N . PHE A 1 89 ? 5.639 6.808 12.933 1.00 88.50 89 PHE A N 1
ATOM 693 C CA . PHE A 1 89 ? 5.770 5.732 13.919 1.00 88.50 89 PHE A CA 1
ATOM 694 C C . PHE A 1 89 ? 6.785 4.669 13.495 1.00 88.50 89 PHE A C 1
ATOM 696 O O . PHE A 1 89 ? 7.572 4.185 14.304 1.00 88.50 89 PHE A O 1
ATOM 703 N N . ARG A 1 90 ? 6.821 4.282 12.219 1.00 88.56 90 ARG A N 1
ATOM 704 C CA . ARG A 1 90 ? 7.819 3.325 11.729 1.00 88.56 90 ARG A CA 1
ATOM 705 C C . ARG A 1 90 ? 9.244 3.869 11.860 1.00 88.56 90 ARG A C 1
ATOM 707 O O . ARG A 1 90 ? 10.131 3.118 12.269 1.00 88.56 90 ARG A O 1
ATOM 714 N N . ASN A 1 91 ? 9.477 5.135 11.519 1.00 86.12 91 ASN A N 1
ATOM 715 C CA . ASN A 1 91 ? 10.785 5.782 11.672 1.00 86.12 91 ASN A CA 1
ATOM 716 C C . ASN A 1 91 ? 11.173 5.907 13.144 1.00 86.12 91 ASN A C 1
ATOM 718 O O . ASN A 1 91 ? 12.314 5.628 13.508 1.00 86.12 91 ASN A O 1
ATOM 722 N N . GLU A 1 92 ? 10.198 6.236 13.981 1.00 81.81 92 GLU A N 1
ATOM 723 C CA . GLU A 1 92 ? 10.294 6.267 15.429 1.00 81.81 92 GLU A CA 1
ATOM 724 C C . GLU A 1 92 ? 10.772 4.920 16.009 1.00 81.81 92 GLU A C 1
ATOM 726 O O . GLU A 1 92 ? 11.743 4.874 16.764 1.00 81.81 92 GLU A O 1
ATOM 731 N N . PHE A 1 93 ? 10.177 3.797 15.593 1.00 78.56 93 PHE A N 1
ATOM 732 C CA . PHE A 1 93 ? 10.594 2.468 16.062 1.00 78.56 93 PHE A CA 1
ATOM 733 C C . PHE A 1 93 ? 11.990 2.038 15.588 1.00 78.56 93 PHE A C 1
ATOM 735 O O . PHE A 1 93 ? 12.628 1.217 16.247 1.00 78.56 93 PHE A O 1
ATOM 742 N N . ILE A 1 94 ? 12.449 2.525 14.434 1.00 77.50 94 ILE A N 1
ATOM 743 C CA . ILE A 1 94 ? 13.711 2.084 13.815 1.00 77.50 94 ILE A CA 1
ATOM 744 C C . ILE A 1 94 ? 14.893 2.934 14.274 1.00 77.50 94 ILE A C 1
ATOM 746 O O . ILE A 1 94 ? 15.994 2.417 14.464 1.00 77.50 94 ILE A O 1
ATOM 750 N N . HIS A 1 95 ? 14.673 4.225 14.493 1.00 69.19 95 HIS A N 1
ATOM 751 C CA . HIS A 1 95 ? 15.684 5.136 15.001 1.00 69.19 95 HIS A CA 1
ATOM 752 C C . HIS A 1 95 ? 15.538 5.261 16.519 1.00 69.19 95 HIS A C 1
ATOM 754 O O . HIS A 1 95 ? 15.034 6.269 17.014 1.00 69.19 95 HIS A O 1
ATOM 760 N N . PHE A 1 96 ? 16.002 4.236 17.252 1.00 58.44 96 PHE A N 1
ATOM 761 C CA . PHE A 1 96 ? 16.057 4.206 18.722 1.00 58.44 96 PHE A CA 1
ATOM 762 C C . PHE A 1 96 ? 17.019 5.287 19.245 1.00 58.44 96 PHE A C 1
ATOM 764 O O . PHE A 1 96 ? 18.161 5.034 19.618 1.00 58.44 96 PHE A O 1
ATOM 771 N N . THR A 1 97 ? 16.573 6.538 19.210 1.00 57.84 97 THR A N 1
ATOM 772 C CA . THR A 1 97 ? 17.199 7.645 19.928 1.00 57.84 97 THR A CA 1
ATOM 773 C C . THR A 1 97 ? 16.646 7.622 21.351 1.00 57.84 97 THR A C 1
ATOM 775 O O . THR A 1 97 ? 15.461 7.327 21.508 1.00 57.84 97 THR A O 1
ATOM 778 N N . PRO A 1 98 ? 17.446 7.916 22.395 1.00 56.97 98 PRO A N 1
ATOM 779 C CA . PRO A 1 98 ? 16.936 8.035 23.757 1.00 56.97 98 PRO A CA 1
ATOM 780 C C . PRO A 1 98 ? 16.006 9.252 23.834 1.00 56.97 98 PRO A C 1
ATOM 782 O O . PRO A 1 98 ? 16.407 10.362 24.170 1.00 56.97 98 PRO A O 1
ATOM 785 N N . LYS A 1 99 ? 14.751 9.041 23.450 1.00 56.31 99 LYS A N 1
ATOM 786 C CA . LYS A 1 99 ? 13.644 9.971 23.591 1.00 56.31 99 LYS A CA 1
ATOM 787 C C . LYS A 1 99 ? 12.717 9.390 24.649 1.00 56.31 99 LYS A C 1
ATOM 789 O O . LYS A 1 99 ? 12.383 8.208 24.608 1.00 56.31 99 LYS A O 1
ATOM 794 N N . GLY A 1 100 ? 12.318 10.218 25.612 1.00 52.69 100 GLY A N 1
ATOM 795 C CA . GLY A 1 100 ? 11.223 9.902 26.525 1.00 52.69 100 GLY A CA 1
ATOM 796 C C . GLY A 1 100 ? 9.920 9.910 25.738 1.00 52.69 100 GLY A C 1
ATOM 797 O O . GLY A 1 100 ? 9.232 10.923 25.698 1.00 52.69 100 GLY A O 1
ATOM 798 N N . TRP A 1 101 ? 9.640 8.824 25.027 1.00 56.34 101 TRP A N 1
ATOM 799 C CA . TRP A 1 101 ? 8.458 8.720 24.188 1.00 56.34 101 TRP A CA 1
ATOM 800 C C . TRP A 1 101 ? 7.326 8.002 24.894 1.00 56.34 101 TRP A C 1
ATOM 802 O O . TRP A 1 101 ? 7.458 6.868 25.349 1.00 56.34 101 TRP A O 1
ATOM 812 N N . SER A 1 102 ? 6.186 8.680 24.928 1.00 58.72 102 SER A N 1
ATOM 813 C CA . SER A 1 102 ? 4.883 8.087 25.164 1.00 58.72 102 SER A CA 1
ATOM 814 C C . SER A 1 102 ? 4.164 8.003 23.826 1.00 58.72 102 SER A C 1
ATOM 816 O O . SER A 1 102 ? 3.875 9.031 23.217 1.00 58.72 102 SER A O 1
ATOM 818 N N . LEU A 1 103 ? 3.858 6.789 23.374 1.00 65.25 103 LEU A N 1
ATOM 819 C CA . LEU A 1 103 ? 2.929 6.614 22.267 1.00 65.25 103 LEU A CA 1
ATOM 820 C C . LEU A 1 103 ? 1.523 6.900 22.798 1.00 65.25 103 LEU A C 1
ATOM 822 O O . LEU A 1 103 ? 1.018 6.151 23.640 1.00 65.25 103 LEU A O 1
ATOM 826 N N . GLU A 1 104 ? 0.892 7.972 22.326 1.00 70.19 104 GLU A N 1
ATOM 827 C CA . GLU A 1 104 ? -0.526 8.168 22.591 1.00 70.19 104 GLU A CA 1
ATOM 828 C C . GLU A 1 104 ? -1.304 7.074 21.850 1.00 70.19 104 GLU A C 1
ATOM 830 O O . GLU A 1 104 ? -1.289 6.977 20.626 1.00 70.19 104 GLU A O 1
ATOM 835 N N . LEU A 1 105 ? -1.952 6.189 22.611 1.00 73.31 105 LEU A N 1
ATOM 836 C CA . LEU A 1 105 ? -2.724 5.077 22.044 1.00 73.31 105 LEU A CA 1
ATOM 837 C C . LEU A 1 105 ? -4.048 5.546 21.423 1.00 73.31 105 LEU A C 1
ATOM 839 O O . LEU A 1 105 ? -4.694 4.787 20.697 1.00 73.31 105 LEU A O 1
ATOM 843 N N . ARG A 1 106 ? -4.459 6.787 21.707 1.00 72.94 106 ARG A N 1
ATOM 844 C CA . ARG A 1 106 ? -5.650 7.410 21.135 1.00 72.94 106 ARG A CA 1
ATOM 845 C C . ARG A 1 106 ? -5.425 7.669 19.646 1.00 72.94 106 ARG A C 1
ATOM 847 O O . ARG A 1 106 ? -4.354 8.095 19.238 1.00 72.94 106 ARG A O 1
ATOM 854 N N . GLY A 1 107 ? -6.416 7.351 18.819 1.00 82.50 107 GLY A N 1
ATOM 855 C CA . GLY A 1 107 ? -6.306 7.468 17.360 1.00 82.50 107 GLY A CA 1
ATOM 856 C C . GLY A 1 107 ? -5.513 6.343 16.681 1.00 82.50 107 GLY A C 1
ATOM 857 O O . GLY A 1 107 ? -5.729 6.089 15.500 1.00 82.50 107 GLY A O 1
ATOM 858 N N . LEU A 1 108 ? -4.689 5.574 17.405 1.00 89.25 108 LEU A N 1
ATOM 859 C CA . LEU A 1 108 ? -3.955 4.441 16.826 1.00 89.25 108 LEU A CA 1
ATOM 860 C C . LEU A 1 108 ? -4.871 3.385 16.172 1.00 89.25 108 LEU A C 1
ATOM 862 O O . LEU A 1 108 ? -4.530 2.901 15.085 1.00 89.25 108 LEU A O 1
ATOM 866 N N . PRO A 1 109 ? -6.032 3.016 16.762 1.00 92.62 109 PRO A N 1
ATOM 867 C CA . PRO A 1 109 ? -6.960 2.109 16.100 1.00 92.62 109 PRO A CA 1
ATOM 868 C C . PRO A 1 109 ? -7.484 2.662 14.775 1.00 92.62 109 PRO A C 1
ATOM 870 O O . PRO A 1 109 ? -7.507 1.919 13.794 1.00 92.62 109 PRO A O 1
ATOM 873 N N . ARG A 1 110 ? -7.833 3.956 14.730 1.00 93.12 110 ARG A N 1
ATOM 874 C CA . ARG A 1 110 ? -8.264 4.659 13.515 1.00 93.12 110 ARG A CA 1
ATOM 875 C C . ARG A 1 110 ? -7.197 4.616 12.431 1.00 93.12 110 ARG A C 1
ATOM 877 O O . ARG A 1 110 ? -7.489 4.152 11.337 1.00 93.12 110 ARG A O 1
ATOM 884 N N . ILE A 1 111 ? -5.963 4.990 12.771 1.00 94.56 111 ILE A N 1
ATOM 885 C CA . ILE A 1 111 ? -4.826 4.939 11.846 1.00 94.56 111 ILE A CA 1
ATOM 886 C C . ILE A 1 111 ? -4.722 3.545 11.244 1.00 94.56 111 ILE A C 1
ATOM 888 O O . ILE A 1 111 ? -4.713 3.383 10.031 1.00 94.56 111 ILE A O 1
ATOM 892 N N . CYS A 1 112 ? -4.724 2.507 12.083 1.00 95.44 112 CYS A N 1
ATOM 893 C CA . CYS A 1 112 ? -4.617 1.142 11.592 1.00 95.44 112 CYS A CA 1
ATOM 894 C C . CYS A 1 112 ? -5.789 0.747 10.681 1.00 95.44 112 CYS A C 1
ATOM 896 O O . CYS A 1 112 ? -5.556 0.058 9.692 1.00 95.44 112 CYS A O 1
ATOM 898 N N . LEU A 1 113 ? -7.024 1.151 11.000 1.00 96.31 113 LEU A N 1
ATOM 899 C CA . LEU A 1 113 ? -8.208 0.873 10.180 1.00 96.31 113 LEU A CA 1
ATOM 900 C C . LEU A 1 113 ? -8.087 1.484 8.780 1.00 96.31 113 LEU A C 1
ATOM 902 O O . LEU A 1 113 ? -8.316 0.768 7.807 1.00 96.31 113 LEU A O 1
ATOM 906 N N . ASP A 1 114 ? -7.635 2.730 8.694 1.00 97.44 114 ASP A N 1
ATOM 907 C CA . ASP A 1 114 ? -7.408 3.445 7.436 1.00 97.44 114 ASP A CA 1
ATOM 908 C C . ASP A 1 114 ? -6.354 2.734 6.563 1.00 97.44 114 ASP A C 1
ATOM 910 O O . ASP A 1 114 ? -6.527 2.560 5.355 1.00 97.44 114 ASP A O 1
ATOM 914 N N . ILE A 1 115 ? -5.276 2.219 7.169 1.00 97.94 115 ILE A N 1
ATOM 915 C CA . ILE A 1 115 ? -4.286 1.413 6.432 1.00 97.94 115 ILE A CA 1
ATOM 916 C C . ILE A 1 115 ? -4.896 0.096 5.929 1.00 97.94 11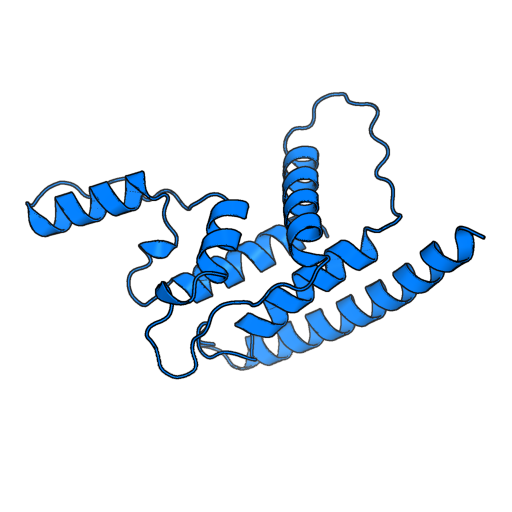5 ILE A C 1
ATOM 918 O O . ILE A 1 115 ? -4.568 -0.376 4.835 1.00 97.94 115 ILE A O 1
ATOM 922 N N . LEU A 1 116 ? -5.789 -0.521 6.714 1.00 97.69 116 LEU A N 1
ATOM 923 C CA . LEU A 1 116 ? -6.483 -1.734 6.281 1.00 97.69 116 LEU A CA 1
ATOM 924 C C . LEU A 1 116 ? -7.428 -1.480 5.110 1.00 97.69 116 LEU A C 1
ATOM 926 O O . LEU A 1 116 ? -7.630 -2.420 4.344 1.00 97.69 116 LEU A O 1
ATOM 930 N N . ASP A 1 117 ? -7.991 -0.278 4.961 1.00 98.12 117 ASP A N 1
ATOM 931 C CA . ASP A 1 117 ? -8.811 0.079 3.797 1.00 98.12 117 ASP A CA 1
ATOM 932 C C . ASP A 1 117 ? -7.981 0.021 2.506 1.00 98.12 117 ASP A C 1
ATOM 934 O O . ASP A 1 117 ? -8.413 -0.605 1.539 1.00 98.12 117 ASP A O 1
ATOM 938 N N . LEU A 1 118 ? -6.745 0.539 2.504 1.00 98.44 118 LEU A N 1
ATOM 939 C CA . LEU A 1 118 ? -5.846 0.428 1.344 1.00 98.44 118 LEU A CA 1
ATOM 940 C C . LEU A 1 118 ? -5.498 -1.029 1.013 1.00 98.44 118 LEU A C 1
ATOM 942 O O . LEU A 1 118 ? -5.537 -1.440 -0.149 1.00 98.44 118 LEU A O 1
ATOM 946 N N . ILE A 1 119 ? -5.163 -1.827 2.032 1.00 98.12 119 ILE A N 1
ATOM 947 C CA . ILE A 1 119 ? -4.824 -3.244 1.839 1.00 98.12 119 ILE A CA 1
ATOM 948 C C . ILE A 1 119 ? -6.029 -4.020 1.294 1.00 98.12 119 ILE A C 1
ATOM 950 O O . ILE A 1 119 ? -5.878 -4.872 0.421 1.00 98.12 119 ILE A O 1
ATOM 954 N N . GLN A 1 120 ? -7.223 -3.737 1.808 1.00 97.81 120 GLN A N 1
ATOM 955 C CA . GLN A 1 120 ? -8.466 -4.330 1.334 1.00 97.81 120 GLN A CA 1
ATOM 956 C C . GLN A 1 120 ? -8.751 -3.940 -0.122 1.00 97.81 120 GLN A C 1
ATOM 958 O O . GLN A 1 120 ? -9.029 -4.829 -0.932 1.00 97.81 120 GLN A O 1
ATOM 963 N N . PHE A 1 121 ? -8.620 -2.653 -0.451 1.00 98.06 121 PHE A N 1
ATOM 964 C CA . PHE A 1 121 ? -8.852 -2.137 -1.793 1.00 98.06 121 PHE A CA 1
ATOM 965 C C . PHE A 1 121 ? -7.973 -2.858 -2.818 1.00 98.06 121 PHE A C 1
ATOM 967 O O . PHE A 1 121 ? -8.479 -3.569 -3.689 1.00 98.06 121 PHE A O 1
ATOM 974 N N . PHE A 1 122 ? -6.648 -2.784 -2.656 1.00 97.62 122 PHE A N 1
ATOM 975 C CA . PHE A 1 122 ? -5.717 -3.448 -3.572 1.00 97.62 122 PHE A CA 1
ATOM 976 C C . PHE A 1 122 ? -5.788 -4.967 -3.501 1.00 97.62 122 PHE A C 1
ATOM 978 O O . PHE A 1 122 ? -5.553 -5.644 -4.496 1.00 97.62 122 PHE A O 1
ATOM 985 N N . GLY A 1 123 ? -6.131 -5.521 -2.341 1.00 96.38 123 GLY A N 1
ATOM 986 C CA . GLY A 1 123 ? -6.213 -6.956 -2.154 1.00 96.38 123 GLY A CA 1
ATOM 987 C C . GLY A 1 123 ? -7.355 -7.613 -2.920 1.00 96.38 123 GLY A C 1
ATOM 988 O O . GLY A 1 123 ? -7.201 -8.771 -3.310 1.00 96.38 123 GLY A O 1
ATOM 989 N N . TRP A 1 124 ? -8.507 -6.959 -3.095 1.00 95.44 124 TRP A N 1
ATOM 990 C CA . TRP A 1 124 ? -9.650 -7.610 -3.755 1.00 95.44 124 TRP A CA 1
ATOM 991 C C . TRP A 1 124 ? -10.763 -6.696 -4.286 1.00 95.44 124 TRP A C 1
ATOM 993 O O . TRP A 1 124 ? -11.791 -7.226 -4.709 1.00 95.44 124 TRP A O 1
ATOM 1003 N N . GLU A 1 125 ? -10.616 -5.375 -4.263 1.00 95.75 125 GLU A N 1
ATOM 1004 C CA . GLU A 1 125 ? -11.600 -4.442 -4.846 1.00 95.75 125 GLU A CA 1
ATOM 1005 C C . GLU A 1 125 ? -11.147 -3.904 -6.210 1.00 95.75 125 GLU A C 1
ATOM 1007 O O . GLU A 1 125 ? -11.961 -3.408 -6.984 1.00 95.75 125 GLU A O 1
ATOM 1012 N N . THR A 1 126 ? -9.866 -4.078 -6.540 1.00 95.25 126 THR A N 1
ATOM 1013 C CA . THR A 1 126 ? -9.276 -3.785 -7.849 1.00 95.25 126 THR A CA 1
ATOM 1014 C C . THR A 1 126 ? -8.460 -4.976 -8.369 1.00 95.25 126 THR A C 1
ATOM 1016 O O . THR A 1 126 ? -8.097 -5.876 -7.610 1.00 95.25 126 THR A O 1
ATOM 1019 N N . THR A 1 127 ? -8.166 -5.004 -9.673 1.00 94.50 127 THR A N 1
ATOM 1020 C CA . THR A 1 127 ? -7.312 -6.024 -10.310 1.00 94.50 127 THR A CA 1
ATOM 1021 C C . THR A 1 127 ? -5.826 -5.653 -10.328 1.00 94.50 127 THR A C 1
ATOM 1023 O O . THR A 1 127 ? -5.024 -6.400 -10.885 1.00 94.50 127 THR A O 1
ATOM 1026 N N . ALA A 1 128 ? -5.438 -4.533 -9.702 1.00 95.31 128 ALA A N 1
ATOM 1027 C CA . ALA A 1 128 ? -4.050 -4.068 -9.660 1.00 95.31 128 ALA A CA 1
ATOM 1028 C C . ALA A 1 128 ? -3.086 -5.060 -8.975 1.00 95.31 128 ALA A C 1
ATOM 1030 O O . ALA A 1 128 ? -1.904 -5.085 -9.303 1.00 95.31 128 ALA A O 1
ATOM 1031 N N . VAL A 1 129 ? -3.577 -5.907 -8.058 1.00 94.75 129 VAL A N 1
ATOM 1032 C CA . VAL A 1 129 ? -2.794 -6.990 -7.443 1.00 94.75 129 VAL A CA 1
ATOM 1033 C C . VAL A 1 129 ? -3.310 -8.347 -7.904 1.00 94.75 129 VAL A C 1
ATOM 1035 O O . VAL A 1 129 ? -4.481 -8.689 -7.732 1.00 94.75 129 VAL A O 1
ATOM 1038 N N . ILE A 1 130 ? -2.402 -9.164 -8.440 1.00 90.75 130 ILE A N 1
ATOM 1039 C CA . ILE A 1 130 ? -2.705 -10.517 -8.908 1.00 90.75 130 ILE A CA 1
ATOM 1040 C C . ILE A 1 130 ? -2.310 -11.534 -7.838 1.00 90.75 130 ILE A C 1
ATOM 1042 O O . ILE A 1 130 ? -1.158 -11.626 -7.415 1.00 90.75 130 ILE A O 1
ATOM 1046 N N . TRP A 1 131 ? -3.269 -12.361 -7.427 1.00 92.31 131 TRP A N 1
ATOM 1047 C CA . TRP A 1 131 ? -3.021 -13.455 -6.495 1.00 92.31 131 TRP A CA 1
ATOM 1048 C C . TRP A 1 131 ? -2.707 -14.754 -7.230 1.00 92.31 131 TRP A C 1
ATOM 1050 O O . TRP A 1 131 ? -3.601 -15.408 -7.763 1.00 92.31 131 TRP A O 1
ATOM 1060 N N . HIS A 1 132 ? -1.448 -15.186 -7.175 1.00 90.12 132 HIS A N 1
ATOM 1061 C CA . HIS A 1 132 ? -1.031 -16.468 -7.758 1.00 90.12 132 HIS A CA 1
ATOM 1062 C C . HIS A 1 132 ? -1.483 -17.686 -6.939 1.00 90.12 132 HIS A C 1
ATOM 1064 O O . HIS A 1 132 ? -1.651 -18.774 -7.481 1.00 90.12 132 HIS A O 1
ATOM 1070 N N . ASN A 1 133 ? -1.717 -17.512 -5.633 1.00 92.38 133 ASN A N 1
ATOM 1071 C CA . ASN A 1 133 ? -2.185 -18.572 -4.745 1.00 92.38 133 ASN A CA 1
ATOM 1072 C C . ASN A 1 133 ? -3.465 -18.146 -4.014 1.00 92.38 133 ASN A C 1
ATOM 1074 O O . ASN A 1 133 ? -3.450 -17.263 -3.152 1.00 92.38 133 ASN A O 1
ATOM 1078 N N . ARG A 1 134 ? -4.578 -18.830 -4.307 1.00 90.62 134 ARG A N 1
ATOM 1079 C CA . ARG A 1 134 ? -5.882 -18.568 -3.673 1.00 90.62 134 ARG A CA 1
ATOM 1080 C C . ARG A 1 134 ? -5.869 -18.778 -2.156 1.00 90.62 134 ARG A C 1
ATOM 1082 O O . ARG A 1 134 ? -6.631 -18.114 -1.454 1.00 90.62 134 ARG A O 1
ATOM 1089 N N . ALA A 1 135 ? -5.004 -19.645 -1.628 1.00 94.44 135 ALA A N 1
ATOM 1090 C CA . ALA A 1 135 ? -4.879 -19.849 -0.187 1.00 94.44 135 ALA A CA 1
ATOM 1091 C C . ALA A 1 135 ? -4.421 -18.565 0.529 1.00 94.44 135 ALA A C 1
ATOM 1093 O O . ALA A 1 135 ? -4.953 -18.235 1.593 1.00 94.44 135 ALA A O 1
ATOM 1094 N N . HIS A 1 136 ? -3.521 -17.788 -0.087 1.00 92.38 136 HIS A N 1
ATOM 1095 C CA . HIS A 1 136 ? -3.055 -16.514 0.467 1.00 92.38 136 HIS A CA 1
ATOM 1096 C C . HIS A 1 136 ? -4.167 -15.458 0.506 1.00 92.38 136 HIS A C 1
ATOM 1098 O O . HIS A 1 136 ? -4.244 -14.698 1.471 1.00 92.38 136 HIS A O 1
ATOM 1104 N N . VAL A 1 137 ? -5.085 -15.452 -0.470 1.00 93.62 137 VAL A N 1
ATOM 1105 C CA . VAL A 1 137 ? -6.270 -14.572 -0.448 1.00 93.62 137 VAL A CA 1
ATOM 1106 C C . VAL A 1 137 ? -7.129 -14.877 0.774 1.00 93.62 137 VAL A C 1
ATOM 1108 O O . VAL A 1 137 ? -7.496 -13.981 1.534 1.00 93.62 137 VAL A O 1
ATOM 1111 N N . VAL A 1 138 ? -7.447 -16.158 0.984 1.00 95.12 138 VAL A N 1
ATOM 1112 C CA . VAL A 1 138 ? -8.301 -16.601 2.094 1.00 95.12 138 VAL A CA 1
ATOM 1113 C C . VAL A 1 138 ? -7.649 -16.278 3.437 1.00 95.12 138 VAL A C 1
ATOM 1115 O O . VAL A 1 138 ? -8.320 -15.779 4.344 1.00 95.12 138 VAL A O 1
ATOM 1118 N N . GLN A 1 139 ? -6.346 -16.530 3.569 1.00 94.88 139 GLN A N 1
ATOM 1119 C CA . GLN A 1 139 ? -5.592 -16.230 4.782 1.00 94.88 139 GLN A CA 1
ATOM 1120 C C . GLN A 1 139 ? -5.556 -14.725 5.068 1.00 94.88 139 GLN A C 1
ATOM 1122 O O . GLN A 1 139 ? -5.889 -14.314 6.181 1.00 94.88 139 GLN A O 1
ATOM 1127 N N . THR A 1 140 ? -5.237 -13.907 4.063 1.00 94.25 140 THR A N 1
ATOM 1128 C CA . THR A 1 140 ? -5.174 -12.444 4.182 1.00 94.25 140 THR A CA 1
ATOM 1129 C C . THR A 1 140 ? -6.536 -11.862 4.554 1.00 94.25 140 THR A C 1
ATOM 1131 O O . THR A 1 140 ? -6.634 -11.114 5.523 1.00 94.25 140 THR A O 1
ATO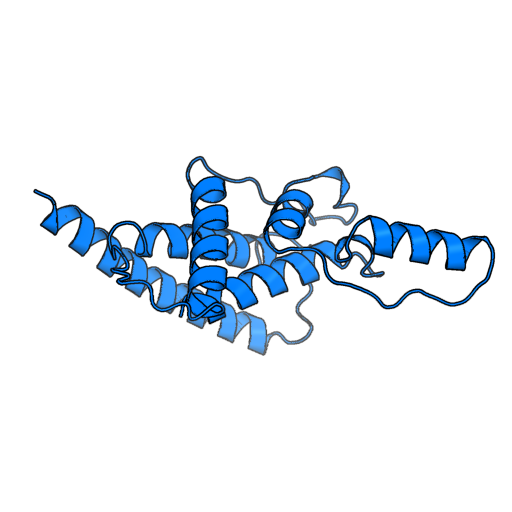M 1134 N N . LYS A 1 141 ? -7.622 -12.287 3.892 1.00 96.12 141 LYS A N 1
ATOM 1135 C CA . LYS A 1 141 ? -8.991 -11.860 4.241 1.00 96.12 141 LYS A CA 1
ATOM 1136 C C . LYS A 1 141 ? -9.360 -12.210 5.684 1.00 96.12 141 LYS A C 1
ATOM 1138 O O . LYS A 1 141 ? -9.951 -11.392 6.390 1.00 96.12 141 LYS A O 1
ATOM 1143 N N . ARG A 1 142 ? -9.005 -13.412 6.154 1.00 96.69 142 ARG A N 1
ATOM 1144 C CA . ARG A 1 142 ? -9.236 -13.818 7.553 1.00 96.69 142 ARG A CA 1
ATOM 1145 C C . ARG A 1 142 ? -8.434 -12.956 8.528 1.00 96.69 142 ARG A C 1
ATOM 1147 O O . ARG A 1 142 ? -8.991 -12.551 9.549 1.00 96.69 142 ARG A O 1
ATOM 1154 N N . ALA A 1 143 ? -7.168 -12.675 8.223 1.00 95.56 143 ALA A N 1
ATOM 1155 C CA . ALA A 1 143 ? -6.312 -11.824 9.044 1.00 95.56 143 ALA A CA 1
ATOM 1156 C C . ALA A 1 143 ? -6.857 -10.389 9.122 1.00 95.56 143 ALA A C 1
ATOM 1158 O O . ALA A 1 143 ? -7.065 -9.888 10.227 1.00 95.56 143 ALA A O 1
ATOM 1159 N N . LEU A 1 144 ? -7.201 -9.780 7.980 1.00 96.12 144 LEU A N 1
ATOM 1160 C CA . LEU A 1 144 ? -7.784 -8.436 7.918 1.00 96.12 144 LEU A CA 1
ATOM 1161 C C . LEU A 1 144 ? -9.097 -8.347 8.695 1.00 96.12 144 LEU A C 1
ATOM 1163 O O . LEU A 1 144 ? -9.278 -7.432 9.494 1.00 96.12 144 LEU A O 1
ATOM 1167 N N . LYS A 1 145 ? -9.992 -9.332 8.537 1.00 96.62 145 LYS A N 1
ATOM 1168 C CA . LYS A 1 145 ? -11.265 -9.371 9.272 1.00 96.62 145 LYS A CA 1
ATOM 1169 C C . LYS A 1 145 ? -11.059 -9.443 10.787 1.00 96.62 145 LYS A C 1
ATOM 1171 O O . LYS A 1 145 ? -11.779 -8.780 11.534 1.00 96.62 145 LYS A O 1
ATOM 1176 N N . ARG A 1 146 ? -10.106 -10.261 11.250 1.00 96.19 146 ARG A N 1
ATOM 1177 C CA . ARG A 1 146 ? -9.779 -10.379 12.680 1.00 96.19 146 ARG A CA 1
ATOM 1178 C C . ARG A 1 146 ? -9.208 -9.072 13.216 1.00 96.19 146 ARG A C 1
ATOM 1180 O O . ARG A 1 146 ? -9.705 -8.577 14.221 1.00 96.19 146 ARG A O 1
ATOM 1187 N N . LEU A 1 147 ? -8.232 -8.501 12.514 1.00 95.25 147 LEU A N 1
ATOM 1188 C CA . LEU A 1 147 ? -7.583 -7.263 12.926 1.00 95.25 147 LEU A CA 1
ATOM 1189 C C . LEU A 1 147 ? -8.571 -6.090 12.953 1.00 95.25 147 LEU A C 1
ATOM 1191 O O . LEU A 1 147 ? -8.665 -5.414 13.970 1.00 95.25 147 LEU A O 1
ATOM 1195 N N . ARG A 1 148 ? -9.392 -5.915 11.908 1.00 96.44 148 ARG A N 1
ATOM 1196 C CA . ARG A 1 148 ? -10.434 -4.876 11.862 1.00 96.44 148 ARG A CA 1
ATOM 1197 C C . ARG A 1 148 ? -11.403 -4.989 13.040 1.00 96.44 148 ARG A C 1
ATOM 1199 O O . ARG A 1 148 ? -11.720 -3.984 13.663 1.00 96.44 148 ARG A O 1
ATOM 1206 N N . ARG A 1 149 ? -11.838 -6.206 13.394 1.00 96.12 149 ARG A N 1
ATOM 1207 C CA . ARG A 1 149 ? -12.708 -6.428 14.563 1.00 96.12 149 ARG A CA 1
ATOM 1208 C C . ARG A 1 149 ? -12.037 -5.985 15.865 1.00 96.12 149 ARG A C 1
ATOM 1210 O O . ARG A 1 149 ? -12.680 -5.313 16.665 1.00 96.12 149 ARG A O 1
ATOM 1217 N N . SER A 1 150 ? -10.777 -6.360 16.077 1.00 94.38 150 SER A N 1
ATOM 1218 C CA . SER A 1 150 ? -10.022 -5.962 17.271 1.00 94.38 150 SER A CA 1
ATOM 1219 C C . SER A 1 150 ? -9.819 -4.448 17.341 1.00 94.38 150 SER A C 1
ATOM 1221 O O . SER A 1 150 ? -10.021 -3.863 18.399 1.00 94.38 150 SER A O 1
ATOM 1223 N N . LEU A 1 151 ? -9.484 -3.806 16.219 1.00 93.88 151 LEU A N 1
ATOM 1224 C CA . LEU A 1 151 ? -9.272 -2.360 16.155 1.00 93.88 151 LEU A CA 1
ATOM 1225 C C . LEU A 1 151 ? -10.564 -1.580 16.406 1.00 93.88 151 LEU A C 1
ATOM 1227 O O . LEU A 1 151 ? -10.544 -0.654 17.200 1.00 93.88 151 LEU A O 1
ATOM 1231 N N . LEU A 1 152 ? -11.696 -1.987 15.824 1.00 93.56 152 LEU A N 1
ATOM 1232 C CA . LEU A 1 152 ? -12.993 -1.345 16.087 1.00 93.56 152 LEU A CA 1
ATOM 1233 C C . LEU A 1 152 ? -13.413 -1.455 17.559 1.00 93.56 152 LEU A C 1
ATOM 1235 O O . LEU A 1 152 ? -13.969 -0.513 18.119 1.00 93.56 152 LEU A O 1
ATOM 1239 N N . ALA A 1 153 ? -13.137 -2.597 18.197 1.00 91.62 153 ALA A N 1
ATOM 1240 C CA . ALA A 1 153 ? -13.394 -2.762 19.623 1.00 91.62 153 ALA A CA 1
ATOM 1241 C C . ALA A 1 153 ? -12.530 -1.809 20.467 1.00 91.62 153 ALA A C 1
ATOM 1243 O O . ALA A 1 153 ? -13.044 -1.207 21.407 1.00 91.62 153 ALA A O 1
ATOM 1244 N N . LEU A 1 154 ? -11.250 -1.646 20.113 1.00 89.56 154 LEU A N 1
ATOM 1245 C CA . LEU A 1 154 ? -10.336 -0.712 20.778 1.00 89.56 154 LEU A CA 1
ATOM 1246 C C . LEU A 1 154 ? -10.727 0.751 20.538 1.00 89.56 154 LEU A C 1
ATOM 1248 O O . LEU A 1 154 ? -10.763 1.518 21.494 1.00 89.56 154 LEU A O 1
ATOM 1252 N N . ASP A 1 155 ? -11.076 1.122 19.305 1.00 86.44 155 ASP A N 1
ATOM 1253 C CA . ASP A 1 155 ? -11.506 2.478 18.930 1.00 86.44 155 ASP A CA 1
ATOM 1254 C C . ASP A 1 155 ? -12.689 2.920 19.803 1.00 86.44 155 ASP A C 1
ATOM 1256 O O . ASP A 1 155 ? -12.644 3.950 20.469 1.00 86.44 155 ASP A O 1
ATOM 1260 N N . GLY A 1 156 ? -13.700 2.054 19.937 1.00 83.94 156 GLY A N 1
ATOM 1261 C CA . GLY A 1 156 ? -14.847 2.320 20.800 1.00 83.94 156 GLY A CA 1
ATOM 1262 C C . GLY A 1 156 ? -14.509 2.413 22.293 1.00 83.94 156 GLY A C 1
ATOM 1263 O O . GLY A 1 156 ? -15.252 3.042 23.042 1.00 83.94 156 GLY A O 1
ATOM 1264 N N . VAL A 1 157 ? -13.436 1.780 22.774 1.00 84.62 157 VAL A N 1
ATOM 1265 C CA . VAL A 1 157 ? -12.978 1.935 24.168 1.00 84.62 157 VAL A CA 1
ATOM 1266 C C . VAL A 1 157 ? -12.310 3.297 24.354 1.00 84.62 157 VAL A C 1
ATOM 1268 O O . VAL A 1 157 ? -12.714 4.041 25.245 1.00 84.62 157 VAL A O 1
ATOM 1271 N N . TYR A 1 158 ? -11.367 3.663 23.484 1.00 79.38 158 TYR A N 1
ATOM 1272 C CA . TYR A 1 158 ? -10.625 4.923 23.601 1.00 79.38 158 TYR A CA 1
ATOM 1273 C C . TYR A 1 158 ? -11.485 6.169 23.338 1.00 79.38 158 TYR A C 1
ATOM 1275 O O . TYR A 1 158 ? -11.265 7.196 23.975 1.00 79.38 158 TYR A O 1
ATOM 1283 N N . GLU A 1 159 ? -12.513 6.076 22.490 1.00 75.69 159 GLU A N 1
ATOM 1284 C CA . GLU A 1 159 ? -13.505 7.149 22.311 1.00 75.69 159 GLU A CA 1
ATOM 1285 C C . GLU A 1 159 ? -14.395 7.353 23.552 1.00 75.69 159 GLU A C 1
ATOM 1287 O O . GLU A 1 159 ? -14.834 8.467 23.838 1.00 75.69 159 GLU A O 1
ATOM 1292 N N . ARG A 1 160 ? -14.660 6.291 24.327 1.00 64.88 160 ARG A N 1
ATOM 1293 C CA . ARG A 1 160 ? -15.489 6.363 25.545 1.00 64.88 160 ARG A CA 1
ATOM 1294 C C . ARG A 1 160 ? -14.715 6.814 26.779 1.00 64.88 160 ARG A C 1
ATOM 1296 O O . ARG A 1 160 ? -15.297 7.483 27.620 1.00 64.88 160 ARG A O 1
ATOM 1303 N N . SER A 1 161 ? -13.431 6.480 26.885 1.00 61.84 161 SER A N 1
ATOM 1304 C CA . SER A 1 161 ? -12.568 6.889 28.005 1.00 61.84 161 SER A CA 1
ATOM 1305 C C . SER A 1 161 ? -12.149 8.366 27.972 1.00 61.84 161 SER A C 1
ATOM 1307 O O . SER A 1 161 ? -11.480 8.821 28.892 1.00 61.84 161 SER A O 1
ATOM 1309 N N . GLY A 1 162 ? -12.515 9.105 26.919 1.00 57.06 162 GLY A N 1
ATOM 1310 C CA . GLY A 1 162 ? -12.268 10.542 26.773 1.00 57.06 162 GLY A CA 1
ATOM 1311 C C . GLY A 1 162 ? -13.469 11.442 27.091 1.00 57.06 162 GLY A C 1
ATOM 1312 O O . GLY A 1 162 ? -13.454 12.592 26.653 1.00 57.06 162 GLY A O 1
ATOM 1313 N N . ARG A 1 163 ? -14.502 10.927 27.776 1.00 47.50 163 ARG A N 1
ATOM 1314 C CA . ARG A 1 163 ? -15.607 11.708 28.360 1.00 47.50 163 ARG A CA 1
ATOM 1315 C C . ARG A 1 163 ? -15.551 11.670 29.878 1.00 47.50 163 ARG A C 1
ATOM 1317 O O . ARG A 1 163 ? -15.235 10.582 30.407 1.00 47.50 163 ARG A O 1
#

pLDDT: mean 90.49, std 10.86, range [47.5, 98.62]

Radius of gyration: 17.94 Å; chains: 1; bounding box: 40×32×53 Å

Secondary structure (DSSP, 8-state):
-HHHHHHHHHHHHHHHH-TTT-GGGB-HHHHHHHHHHHHH--PPPPP-BPPHHHHHHHHT-GGG--STT-------TTHHHHHHHHHHHHHHHHS----------TTHHHHHHHHHHHHHIIIIISSSS--S-HHHHHHHHHHHHHHHHHHHHHHHHHHHTT-

Sequence (163 aa):
MLISLHNAAQGFMVLALWNGNGLLTLRDRSAAKWIDAYNNGGAYPVEMLDDFLNLYRKVKDKDNFHTIGAGPFSPCASHDVSFEQLNEFRNEFIHFTPKGWSLELRGLPRICLDILDL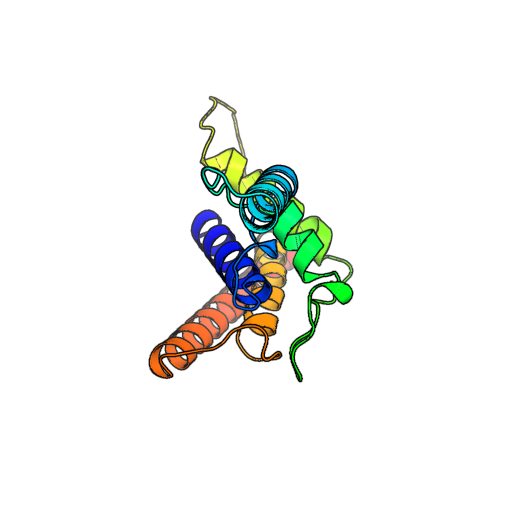IQFFGWETTAVIWHNRAHVVQTKRALKRLRRSLLALDGVYERSGR